Protein AF-A0A7S3I0W5-F1 (afdb_monomer_lite)

Sequence (107 aa):
MKDVYALGVDEDSLLLQKEELEYHFQFEIDHYVILAQIMLKLDLNLKKTRHEVVPEIITEDEFWRNYFYKVECLKKQLGVSNRLGAPIAREQREQQLLQRQEELQDQ

Structure (mmCIF, N/CA/C/O backbone):
data_AF-A0A7S3I0W5-F1
#
_entry.id   AF-A0A7S3I0W5-F1
#
loop_
_atom_site.group_PDB
_atom_site.id
_atom_site.type_symbol
_atom_site.label_atom_id
_atom_site.label_alt_id
_atom_site.label_comp_id
_atom_site.label_asym_id
_atom_site.label_entity_id
_atom_site.label_seq_id
_atom_site.pdbx_PDB_ins_code
_atom_site.Cartn_x
_atom_site.Cartn_y
_atom_site.Cartn_z
_atom_site.occupancy
_atom_site.B_iso_or_equiv
_atom_site.auth_seq_id
_atom_site.auth_comp_id
_atom_site.auth_asym_id
_atom_site.auth_atom_id
_atom_site.pdbx_PDB_model_num
ATOM 1 N N . MET A 1 1 ? 18.861 -12.789 1.171 1.00 41.09 1 MET A N 1
ATOM 2 C CA . MET A 1 1 ? 17.894 -13.899 0.983 1.00 41.09 1 MET A CA 1
ATOM 3 C C . MET A 1 1 ? 17.184 -14.201 2.307 1.00 41.09 1 MET A C 1
ATOM 5 O O . MET A 1 1 ? 17.027 -15.352 2.691 1.00 41.09 1 MET A O 1
ATOM 9 N N . LYS A 1 2 ? 16.773 -13.145 3.020 1.00 42.91 2 LYS A N 1
ATOM 10 C CA . LYS A 1 2 ? 15.955 -13.192 4.247 1.00 42.91 2 LYS A CA 1
ATOM 11 C C . LYS A 1 2 ? 14.672 -12.360 4.083 1.00 42.91 2 LYS A C 1
ATOM 13 O O . LYS A 1 2 ? 13.938 -12.152 5.036 1.00 42.91 2 LYS A O 1
ATOM 18 N N . ASP A 1 3 ? 14.396 -11.910 2.863 1.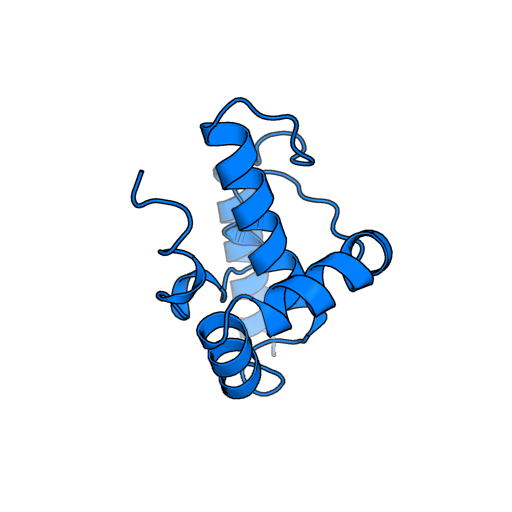00 49.31 3 ASP A N 1
ATOM 19 C CA . ASP A 1 3 ? 13.667 -10.656 2.660 1.00 49.31 3 ASP A CA 1
ATOM 20 C C . ASP A 1 3 ? 12.188 -10.877 2.296 1.00 49.31 3 ASP A C 1
ATOM 22 O O . ASP A 1 3 ? 11.366 -9.990 2.478 1.00 49.31 3 ASP A O 1
ATOM 26 N N . VAL A 1 4 ? 11.810 -12.087 1.864 1.00 49.44 4 VAL A N 1
ATOM 27 C CA . VAL A 1 4 ? 10.409 -12.425 1.532 1.00 49.44 4 VAL A CA 1
ATOM 28 C C . VAL A 1 4 ? 9.617 -12.878 2.769 1.00 49.44 4 VAL A C 1
ATOM 30 O O . VAL A 1 4 ? 8.425 -12.614 2.864 1.00 49.44 4 VAL A O 1
ATOM 33 N N . TYR A 1 5 ? 10.273 -13.505 3.754 1.00 43.25 5 TYR A N 1
ATOM 34 C CA . TYR A 1 5 ? 9.615 -14.037 4.961 1.00 43.25 5 TYR A CA 1
ATOM 35 C C . TYR A 1 5 ? 9.310 -12.977 6.034 1.00 43.25 5 TYR A C 1
ATOM 37 O O . TYR A 1 5 ? 8.569 -13.260 6.969 1.00 43.25 5 TYR A O 1
ATOM 45 N N . ALA A 1 6 ? 9.868 -11.767 5.919 1.00 46.56 6 ALA A N 1
ATOM 46 C CA . ALA A 1 6 ? 9.678 -10.700 6.906 1.00 46.56 6 ALA A CA 1
ATOM 47 C C . ALA A 1 6 ? 8.378 -9.900 6.704 1.00 46.56 6 ALA A C 1
ATOM 49 O O . ALA A 1 6 ? 7.939 -9.207 7.615 1.00 46.56 6 ALA A O 1
ATOM 50 N N . LEU A 1 7 ? 7.728 -10.010 5.540 1.00 50.44 7 LEU A N 1
ATOM 51 C CA . LEU A 1 7 ? 6.514 -9.241 5.244 1.00 50.44 7 LEU A CA 1
ATOM 52 C C . LEU A 1 7 ? 5.276 -9.722 6.018 1.00 50.44 7 LEU A C 1
ATOM 54 O O . LEU A 1 7 ? 4.336 -8.945 6.160 1.00 50.44 7 LEU A O 1
ATOM 58 N N . GLY A 1 8 ? 5.284 -10.970 6.504 1.00 45.50 8 GLY A N 1
ATOM 59 C CA . GLY A 1 8 ? 4.218 -11.560 7.323 1.00 45.50 8 GLY A CA 1
ATOM 60 C C . GLY A 1 8 ? 4.495 -11.564 8.832 1.00 45.50 8 GLY A C 1
ATOM 61 O O . GLY A 1 8 ? 3.715 -12.148 9.571 1.00 45.50 8 GLY A O 1
ATOM 62 N N . VAL A 1 9 ? 5.612 -10.986 9.296 1.00 49.25 9 VAL A N 1
ATOM 63 C CA . VAL A 1 9 ? 5.986 -10.961 10.730 1.00 49.25 9 VAL A CA 1
ATOM 64 C C . VAL A 1 9 ? 5.694 -9.608 11.380 1.00 49.25 9 VAL A C 1
ATOM 66 O O . VAL A 1 9 ? 5.513 -9.542 12.590 1.00 49.25 9 VAL A O 1
ATOM 69 N N . ASP A 1 10 ? 5.630 -8.541 10.588 1.00 59.81 10 ASP A N 1
ATOM 70 C CA . ASP A 1 10 ? 5.467 -7.181 11.088 1.00 59.81 10 ASP A CA 1
ATOM 71 C C . ASP A 1 10 ? 4.052 -6.680 10.760 1.00 59.81 10 ASP A C 1
ATOM 73 O O . ASP A 1 10 ? 3.769 -6.242 9.637 1.00 59.81 10 ASP A O 1
ATOM 77 N N . GLU A 1 11 ? 3.145 -6.857 11.726 1.00 61.28 11 GLU A N 1
ATOM 78 C CA . GLU A 1 11 ? 1.741 -6.436 11.638 1.00 61.28 11 GLU A CA 1
ATOM 79 C C . GLU A 1 11 ? 1.641 -4.939 11.348 1.00 61.28 11 GLU A C 1
ATOM 81 O O . GLU A 1 11 ? 0.912 -4.549 10.435 1.00 61.28 11 GLU A O 1
ATOM 86 N N . ASP A 1 12 ? 2.456 -4.128 12.032 1.00 62.97 12 ASP A N 1
ATOM 87 C CA . ASP A 1 12 ? 2.514 -2.670 11.874 1.00 62.97 12 ASP A CA 1
ATOM 88 C C . ASP A 1 12 ? 2.829 -2.284 10.435 1.00 62.97 12 ASP A C 1
ATOM 90 O O . ASP A 1 12 ? 2.212 -1.396 9.847 1.00 62.97 12 ASP A O 1
ATOM 94 N N . SER A 1 13 ? 3.742 -3.021 9.809 1.00 69.06 13 SER A N 1
ATOM 95 C CA . SER A 1 13 ? 4.094 -2.770 8.428 1.00 69.06 13 SER A CA 1
ATOM 96 C C . SER A 1 13 ? 2.883 -2.945 7.488 1.00 69.06 13 SER A C 1
ATOM 98 O O . SER A 1 13 ? 2.870 -2.359 6.412 1.00 69.06 13 SER A O 1
ATOM 100 N N . LEU A 1 14 ? 1.884 -3.791 7.787 1.00 79.25 14 LEU A N 1
ATOM 101 C CA . LEU A 1 14 ? 0.684 -3.966 6.938 1.00 79.25 14 LEU A CA 1
ATOM 102 C C . LEU A 1 14 ? -0.416 -2.922 7.197 1.00 79.25 14 LEU A C 1
ATOM 104 O O . LEU A 1 14 ? -1.362 -2.838 6.411 1.00 79.25 14 LEU A O 1
ATOM 108 N N . LEU A 1 15 ? -0.262 -2.078 8.216 1.00 81.50 15 LEU A N 1
ATOM 109 C CA . LEU A 1 15 ? -1.201 -1.011 8.571 1.00 81.50 15 LEU A CA 1
ATOM 110 C C . LEU A 1 15 ? -0.890 0.330 7.877 1.00 81.50 15 LEU A C 1
ATOM 112 O O . LEU A 1 15 ? -1.318 1.379 8.350 1.00 81.50 15 LEU A O 1
ATOM 116 N N . LEU A 1 16 ? -0.183 0.298 6.737 1.00 82.25 16 LEU A N 1
ATOM 117 C CA . LEU A 1 16 ? 0.189 1.496 5.974 1.00 82.25 16 LEU A CA 1
ATOM 118 C C . LEU A 1 16 ? -1.021 2.373 5.636 1.00 82.25 16 LEU A C 1
ATOM 120 O O . LEU A 1 16 ? -2.004 1.934 5.024 1.00 82.25 16 LEU A O 1
ATOM 124 N N . GLN A 1 17 ? -0.897 3.648 5.966 1.00 83.62 17 GLN A N 1
ATOM 125 C CA . GLN A 1 17 ? -1.808 4.694 5.547 1.00 83.62 17 GLN A CA 1
ATOM 126 C C . GLN A 1 17 ? -1.470 5.180 4.131 1.00 83.62 17 GLN A C 1
ATOM 128 O O . GLN A 1 17 ? -0.374 4.955 3.609 1.00 83.62 17 GLN A O 1
ATOM 133 N N . LYS A 1 18 ? -2.426 5.855 3.477 1.00 78.94 18 LYS A N 1
ATOM 134 C CA . LYS A 1 18 ? -2.259 6.337 2.092 1.00 78.94 18 LYS A CA 1
ATOM 135 C C . LYS A 1 18 ? -1.062 7.289 1.954 1.00 78.94 18 LYS A C 1
ATOM 137 O O . LYS A 1 18 ? -0.377 7.267 0.937 1.00 78.94 18 LYS A O 1
ATOM 142 N N . GLU A 1 19 ? -0.790 8.073 2.993 1.00 80.94 19 GLU A N 1
ATOM 143 C CA . GLU A 1 19 ? 0.274 9.076 3.049 1.00 80.94 19 GLU A CA 1
ATOM 144 C C . GLU A 1 19 ? 1.672 8.454 3.171 1.00 80.94 19 GLU A C 1
ATOM 146 O O . GLU A 1 19 ? 2.678 9.092 2.863 1.00 80.94 19 GLU A O 1
ATOM 151 N N . GLU A 1 20 ? 1.753 7.196 3.601 1.00 86.06 20 GLU A N 1
ATOM 152 C CA . GLU A 1 20 ? 3.015 6.478 3.788 1.00 86.06 20 GLU A CA 1
ATOM 153 C C . GLU A 1 20 ? 3.515 5.827 2.489 1.00 86.06 20 GLU A C 1
ATOM 155 O O . GLU A 1 20 ? 4.662 5.383 2.412 1.00 86.06 20 GLU A O 1
ATOM 160 N N . LEU A 1 21 ? 2.692 5.810 1.434 1.00 90.19 21 LEU A N 1
ATOM 161 C CA . LEU A 1 21 ? 3.062 5.259 0.133 1.00 90.19 21 LEU A CA 1
ATOM 162 C C . LEU A 1 21 ? 4.100 6.148 -0.562 1.00 90.19 21 LEU A C 1
ATOM 164 O O . LEU A 1 21 ? 3.863 7.315 -0.843 1.00 90.19 21 LEU A O 1
ATOM 168 N N . GLU A 1 22 ? 5.253 5.580 -0.899 1.00 91.88 22 GLU A N 1
ATOM 169 C CA . GLU A 1 22 ? 6.323 6.253 -1.648 1.00 91.88 22 GLU A CA 1
ATOM 170 C C . GLU A 1 22 ? 6.079 6.299 -3.161 1.00 91.88 22 GLU A C 1
ATOM 172 O O . GLU A 1 22 ? 6.707 7.088 -3.865 1.00 91.88 22 GLU A O 1
ATOM 177 N N . TYR A 1 23 ? 5.196 5.446 -3.678 1.00 94.50 23 TYR A N 1
ATOM 178 C CA . TYR A 1 23 ? 4.872 5.355 -5.099 1.00 94.50 23 TYR A CA 1
ATOM 179 C C . TYR A 1 23 ? 3.367 5.321 -5.284 1.00 94.50 23 TYR A C 1
ATOM 181 O O . TYR A 1 23 ? 2.648 4.703 -4.498 1.00 94.50 23 TYR A O 1
ATOM 189 N N . HIS A 1 24 ? 2.893 5.922 -6.373 1.00 93.62 24 HIS A N 1
ATOM 190 C CA . HIS A 1 24 ? 1.508 5.745 -6.777 1.00 93.62 24 HIS A CA 1
ATOM 191 C C . HIS A 1 24 ? 1.238 4.264 -7.036 1.00 93.62 24 HIS A C 1
ATOM 193 O O . HIS A 1 24 ? 1.979 3.604 -7.763 1.00 93.62 24 HIS A O 1
ATOM 199 N N . PHE A 1 25 ? 0.163 3.745 -6.457 1.00 93.81 25 PHE A N 1
ATOM 200 C CA . PHE A 1 25 ? -0.222 2.353 -6.615 1.00 93.81 25 PHE A CA 1
ATOM 201 C C . PHE A 1 25 ? -1.720 2.268 -6.870 1.00 93.81 25 PHE A C 1
ATOM 203 O O . PHE A 1 25 ? -2.529 2.418 -5.957 1.00 93.81 25 PHE A O 1
ATOM 210 N N . GLN A 1 26 ? -2.083 2.057 -8.136 1.00 92.25 26 GLN A N 1
ATOM 211 C CA . GLN A 1 26 ? -3.468 1.819 -8.523 1.00 92.25 26 GLN A CA 1
ATOM 212 C C . GLN A 1 26 ? -3.816 0.369 -8.195 1.00 92.25 26 GLN A C 1
ATOM 214 O O . GLN A 1 26 ? -3.496 -0.560 -8.941 1.00 92.25 26 GLN A O 1
ATOM 219 N N . PHE A 1 27 ? -4.412 0.186 -7.023 1.00 92.00 27 PHE A N 1
ATOM 220 C CA . PHE A 1 27 ? -4.834 -1.114 -6.543 1.00 92.00 27 PHE A CA 1
ATOM 221 C C . PHE A 1 27 ? -6.262 -1.422 -6.982 1.00 92.00 27 PHE A C 1
ATOM 223 O O . PHE A 1 27 ? -7.168 -0.620 -6.782 1.00 92.00 27 PHE A O 1
ATOM 230 N N . GLU A 1 28 ? -6.447 -2.607 -7.556 1.00 91.56 28 GLU A N 1
ATOM 231 C CA 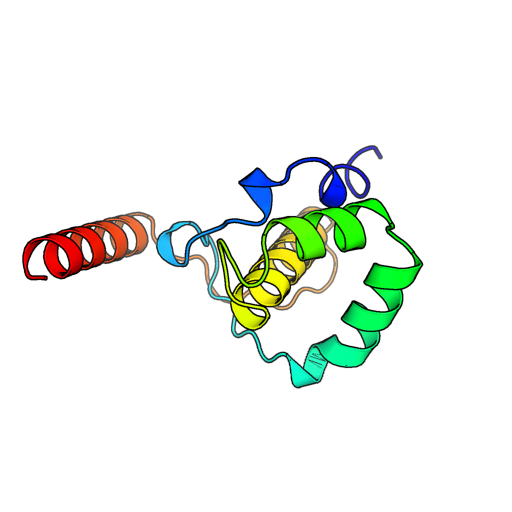. GLU A 1 28 ? -7.749 -3.141 -7.942 1.00 91.56 28 GLU A CA 1
ATOM 232 C C . GLU A 1 28 ? -7.787 -4.609 -7.521 1.00 91.56 28 GLU A C 1
ATOM 234 O O . GLU A 1 28 ? -7.061 -5.437 -8.083 1.00 91.56 28 GLU A O 1
ATOM 239 N N . ILE A 1 29 ? -8.594 -4.924 -6.504 1.00 87.38 29 ILE A N 1
ATOM 240 C CA . ILE A 1 29 ? -8.612 -6.247 -5.866 1.00 87.38 29 ILE A CA 1
ATOM 241 C C . ILE A 1 29 ? -8.871 -7.379 -6.866 1.00 87.38 29 ILE A C 1
ATOM 243 O O . ILE A 1 29 ? -8.245 -8.432 -6.754 1.00 87.38 29 ILE A O 1
ATOM 247 N N . ASP A 1 30 ? -9.701 -7.150 -7.887 1.00 91.00 30 ASP A N 1
ATOM 248 C CA . ASP A 1 30 ? -10.060 -8.134 -8.918 1.00 91.00 30 ASP A CA 1
ATOM 249 C C . ASP A 1 30 ? -8.835 -8.715 -9.635 1.00 91.00 30 ASP A C 1
ATOM 251 O O . ASP A 1 30 ? -8.792 -9.902 -9.965 1.00 91.00 30 ASP A O 1
ATOM 255 N N . HIS A 1 31 ? -7.779 -7.913 -9.796 1.00 88.75 31 HIS A N 1
ATOM 256 C CA . HIS A 1 31 ? -6.520 -8.353 -10.393 1.00 88.75 31 HIS A CA 1
ATOM 257 C C . HIS A 1 31 ? -5.672 -9.243 -9.474 1.00 88.75 31 HIS A C 1
ATOM 259 O O . HIS A 1 31 ? -4.709 -9.858 -9.940 1.00 88.75 31 HIS A O 1
ATOM 265 N N . TYR A 1 32 ? -6.003 -9.307 -8.184 1.00 88.81 32 TYR A N 1
ATOM 266 C CA . TYR A 1 32 ? -5.224 -9.986 -7.153 1.00 88.81 32 TYR A CA 1
ATOM 267 C C . TYR A 1 32 ? -6.003 -11.047 -6.370 1.00 88.81 32 TYR A C 1
ATOM 269 O O . TYR A 1 32 ? -5.364 -11.810 -5.651 1.00 88.81 32 TYR A O 1
ATOM 277 N N . VAL A 1 33 ? -7.329 -11.172 -6.524 1.00 90.75 33 VAL A N 1
ATOM 278 C CA . VAL A 1 33 ? -8.171 -12.124 -5.762 1.00 90.75 33 VAL A CA 1
ATOM 279 C C . VAL A 1 33 ? -7.584 -13.539 -5.728 1.00 90.75 33 VAL A C 1
ATOM 281 O O . VAL A 1 33 ? -7.456 -14.137 -4.659 1.00 90.75 33 VAL A O 1
ATOM 284 N N . ILE A 1 34 ? -7.181 -14.081 -6.881 1.00 92.69 34 ILE A N 1
ATOM 285 C CA . ILE A 1 34 ? -6.614 -15.437 -6.954 1.00 92.69 34 ILE A CA 1
ATOM 286 C C . ILE A 1 34 ? -5.277 -15.517 -6.210 1.00 92.69 34 ILE A C 1
ATOM 288 O O . ILE A 1 34 ? -5.023 -16.477 -5.481 1.00 92.69 34 ILE A O 1
ATOM 292 N N . LEU A 1 35 ? -4.432 -14.495 -6.352 1.00 91.69 35 LEU A N 1
ATOM 293 C CA . LEU A 1 35 ? -3.143 -14.441 -5.674 1.00 91.69 35 LEU A CA 1
ATOM 294 C C . LEU A 1 35 ? -3.320 -14.314 -4.157 1.00 91.69 35 LEU A C 1
ATOM 296 O O . LEU A 1 35 ? -2.639 -15.015 -3.417 1.00 91.69 35 LEU A O 1
ATOM 300 N N . ALA A 1 36 ? -4.272 -13.503 -3.697 1.00 92.56 36 ALA A N 1
ATOM 301 C CA . ALA A 1 36 ? -4.620 -13.354 -2.288 1.00 92.56 36 ALA A CA 1
ATOM 302 C C . ALA A 1 36 ? -5.039 -14.698 -1.674 1.00 92.56 36 ALA A C 1
ATOM 304 O O . ALA A 1 36 ? -4.501 -15.115 -0.649 1.00 92.56 36 ALA A O 1
ATOM 305 N N . GLN A 1 37 ? -5.923 -15.443 -2.347 1.00 92.62 37 GLN A N 1
ATOM 306 C CA . GLN A 1 37 ? -6.345 -16.775 -1.899 1.00 92.62 37 GLN A CA 1
ATOM 307 C C . GLN A 1 37 ? -5.185 -17.774 -1.818 1.00 92.62 37 GLN A C 1
ATOM 309 O O . GLN A 1 37 ? -5.159 -18.615 -0.917 1.00 92.62 37 GLN A O 1
ATOM 314 N N . ILE A 1 38 ? -4.238 -17.707 -2.756 1.00 92.38 38 ILE A N 1
ATOM 315 C CA . ILE A 1 38 ? -3.031 -18.539 -2.733 1.00 92.38 38 ILE A CA 1
ATOM 316 C C . ILE A 1 38 ? -2.132 -18.126 -1.563 1.00 92.38 38 ILE A C 1
ATOM 318 O O . ILE A 1 38 ? -1.714 -18.987 -0.792 1.00 92.38 38 ILE A O 1
ATOM 322 N N . MET A 1 39 ? -1.889 -16.828 -1.377 1.00 90.81 39 MET A N 1
ATOM 323 C CA . MET A 1 39 ? -1.030 -16.319 -0.304 1.00 90.81 39 MET A CA 1
ATOM 324 C C . MET A 1 39 ? -1.575 -16.659 1.084 1.00 90.81 39 MET A C 1
ATOM 326 O O . MET A 1 39 ? -0.812 -17.116 1.924 1.00 90.81 39 MET A O 1
ATOM 330 N N . LEU A 1 40 ? -2.894 -16.595 1.301 1.00 91.44 40 LEU A N 1
ATOM 331 C CA . LEU A 1 40 ? -3.517 -17.038 2.560 1.00 91.44 40 LEU A CA 1
ATOM 332 C C . LEU A 1 40 ? -3.326 -18.531 2.869 1.00 91.44 40 LEU A C 1
ATOM 334 O O . LEU A 1 40 ? -3.453 -18.939 4.024 1.00 91.44 40 LEU A O 1
ATOM 338 N N . LYS A 1 41 ? -3.103 -19.369 1.848 1.00 90.56 41 LYS A N 1
ATOM 339 C CA . LYS A 1 41 ? -2.824 -20.803 2.027 1.00 90.56 41 LYS A CA 1
ATOM 340 C C . LYS A 1 41 ? -1.342 -21.070 2.267 1.00 90.56 41 LYS A C 1
ATOM 342 O O . LYS A 1 41 ? -1.017 -22.031 2.957 1.00 90.56 41 LYS A O 1
ATOM 347 N N . LEU A 1 42 ? -0.471 -20.264 1.662 1.00 88.81 42 LEU A N 1
ATOM 348 C CA . LEU A 1 42 ? 0.980 -20.420 1.746 1.00 88.81 42 LEU A CA 1
ATOM 349 C C . LEU A 1 42 ? 1.564 -19.795 3.016 1.00 88.81 42 LEU A C 1
ATOM 351 O O . LEU A 1 42 ? 2.501 -20.349 3.583 1.00 88.81 42 LEU A O 1
ATOM 355 N N . ASP A 1 43 ? 1.006 -18.673 3.465 1.00 88.50 43 ASP A N 1
ATOM 356 C CA . ASP A 1 43 ? 1.477 -17.921 4.622 1.00 88.50 43 ASP A CA 1
ATOM 357 C C . ASP A 1 43 ? 0.397 -17.881 5.714 1.00 88.50 43 ASP A C 1
ATOM 359 O O . ASP A 1 43 ? -0.580 -17.127 5.659 1.00 88.50 43 ASP A O 1
ATOM 363 N N . LEU A 1 44 ? 0.573 -18.734 6.728 1.00 86.19 44 LEU A N 1
ATOM 364 C CA . LEU A 1 44 ? -0.330 -18.798 7.877 1.00 86.19 44 LEU A CA 1
ATOM 365 C C . LEU A 1 44 ? -0.245 -17.547 8.759 1.00 86.19 44 LEU A C 1
ATOM 367 O O . LEU A 1 44 ? -1.247 -17.210 9.390 1.00 86.19 44 LEU A O 1
ATOM 371 N N . ASN A 1 45 ? 0.897 -16.852 8.783 1.00 86.19 45 ASN A N 1
ATOM 372 C CA . ASN A 1 45 ? 1.037 -15.617 9.550 1.00 86.19 45 ASN A CA 1
ATOM 373 C C . ASN A 1 45 ? 0.236 -14.502 8.883 1.00 86.19 45 ASN A C 1
ATOM 375 O O . ASN A 1 45 ? -0.546 -13.847 9.559 1.00 86.19 45 ASN A O 1
ATOM 379 N N . LEU A 1 46 ? 0.296 -14.387 7.550 1.00 88.56 46 LEU A N 1
ATOM 380 C CA . LEU A 1 46 ? -0.547 -13.447 6.803 1.00 88.56 46 LEU A CA 1
ATOM 381 C C . LEU A 1 46 ? -2.036 -13.655 7.101 1.00 88.56 46 LEU A C 1
ATOM 383 O O . LEU A 1 46 ? -2.781 -12.700 7.317 1.00 88.56 46 LEU A O 1
ATOM 387 N N . LYS A 1 47 ? -2.478 -14.917 7.130 1.00 89.19 47 LYS A N 1
ATOM 388 C CA . LYS A 1 47 ? -3.865 -15.257 7.460 1.00 89.19 47 LYS A CA 1
ATOM 389 C C . LYS A 1 47 ? -4.226 -14.885 8.902 1.00 89.19 47 LYS A C 1
ATOM 391 O O . LYS A 1 47 ? -5.348 -14.431 9.124 1.00 89.19 47 LYS A O 1
ATOM 396 N N . LYS A 1 48 ? -3.310 -15.101 9.852 1.00 90.00 48 LYS A N 1
ATOM 397 C CA . LYS A 1 48 ? -3.481 -14.755 11.270 1.00 90.00 48 LYS A CA 1
ATOM 398 C C . LYS A 1 48 ? -3.583 -13.238 11.446 1.00 90.00 48 LYS A C 1
ATOM 400 O O . LYS A 1 48 ? -4.610 -12.776 11.926 1.00 90.00 48 LYS A O 1
ATOM 405 N N . THR A 1 49 ? -2.615 -12.487 10.925 1.00 89.19 49 THR A N 1
ATOM 406 C CA . THR A 1 49 ? -2.606 -11.021 10.968 1.00 89.19 49 THR A CA 1
ATOM 407 C C . THR A 1 49 ? -3.857 -10.439 10.320 1.00 89.19 49 THR A C 1
ATOM 409 O O . THR A 1 49 ? -4.504 -9.587 10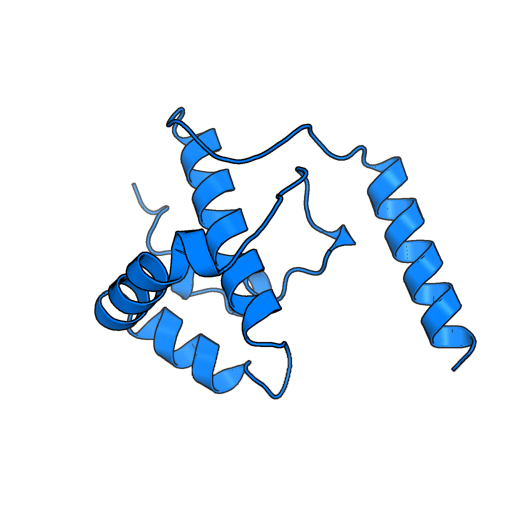.914 1.00 89.19 49 THR A O 1
ATOM 412 N N . ARG A 1 50 ? -4.287 -10.944 9.149 1.00 91.06 50 ARG A N 1
ATOM 413 C CA . ARG A 1 50 ? -5.551 -10.508 8.523 1.00 91.06 50 ARG A CA 1
ATOM 414 C C . ARG A 1 50 ? -6.740 -10.672 9.467 1.00 91.06 50 ARG A C 1
ATOM 416 O O . ARG A 1 50 ? -7.601 -9.807 9.512 1.00 91.06 50 ARG A O 1
ATOM 423 N N . HIS A 1 51 ? -6.808 -11.795 10.181 1.00 90.62 51 HIS A N 1
ATOM 424 C CA . HIS A 1 51 ? -7.903 -12.068 11.109 1.00 90.62 51 HIS A CA 1
ATOM 425 C C . HIS A 1 51 ? -7.883 -11.155 12.340 1.00 90.62 51 HIS A C 1
ATOM 427 O O . HIS A 1 51 ? -8.946 -10.864 12.872 1.00 90.62 51 HIS A O 1
ATOM 433 N N . GLU A 1 52 ? -6.701 -10.719 12.774 1.00 90.81 52 GLU A N 1
ATOM 434 C CA . GLU A 1 52 ? -6.523 -9.835 13.930 1.00 90.81 52 GLU A CA 1
ATOM 435 C C . GLU A 1 52 ? -6.812 -8.364 13.591 1.00 90.81 52 GLU A C 1
ATOM 437 O O . GLU A 1 52 ? -7.347 -7.647 14.429 1.00 90.81 52 GLU A O 1
ATOM 442 N N . VAL A 1 53 ? -6.508 -7.913 12.367 1.00 89.50 53 VAL A N 1
ATOM 443 C CA . VAL A 1 53 ? -6.638 -6.491 11.990 1.00 89.50 53 VAL A CA 1
ATOM 444 C C . VAL A 1 53 ? -7.885 -6.165 11.162 1.00 89.50 53 VAL A C 1
ATOM 446 O O . VAL A 1 53 ? -8.301 -5.009 11.134 1.00 89.50 53 VAL A O 1
ATOM 449 N N . VAL A 1 54 ? -8.498 -7.145 10.485 1.00 91.38 54 VAL A N 1
ATOM 450 C CA . VAL A 1 54 ? -9.689 -6.940 9.639 1.00 91.38 54 VAL A CA 1
ATOM 451 C C . VAL A 1 54 ? -10.925 -7.587 10.276 1.00 91.38 54 VAL A C 1
ATOM 453 O O . VAL A 1 54 ? -10.886 -8.783 10.577 1.00 91.38 54 VAL A O 1
ATOM 456 N N . PRO A 1 55 ? -12.068 -6.880 10.401 1.00 92.69 55 PRO A N 1
ATOM 457 C CA . PRO A 1 55 ? -12.336 -5.501 9.967 1.00 92.69 55 PRO A CA 1
ATOM 458 C C . PRO A 1 55 ? -12.084 -4.437 11.051 1.00 92.69 55 PRO A C 1
ATOM 460 O O . PRO A 1 55 ? -12.468 -3.288 10.862 1.00 92.69 55 PRO A O 1
ATOM 463 N N . GLU A 1 56 ? -11.530 -4.818 12.205 1.00 89.06 56 GLU A N 1
ATOM 464 C CA . GLU A 1 56 ? -11.510 -3.966 13.402 1.00 89.06 56 GLU A CA 1
ATOM 465 C C . GLU A 1 56 ? -10.590 -2.742 13.283 1.00 89.06 56 GLU A C 1
ATOM 467 O O . GLU A 1 56 ? -10.948 -1.668 13.762 1.00 89.06 56 GLU A O 1
ATOM 472 N N . ILE A 1 57 ? -9.423 -2.891 12.649 1.00 88.12 57 ILE A N 1
ATOM 473 C CA . ILE A 1 57 ? -8.404 -1.837 12.518 1.00 88.12 57 ILE A CA 1
ATOM 474 C C . ILE A 1 57 ? -8.411 -1.247 11.107 1.00 88.12 57 ILE A C 1
ATOM 476 O O . ILE A 1 57 ? -8.385 -0.028 10.946 1.00 88.12 57 ILE A O 1
ATOM 480 N N . ILE A 1 58 ? -8.437 -2.108 10.087 1.00 90.75 58 ILE A N 1
ATOM 481 C CA . ILE A 1 58 ? -8.472 -1.715 8.675 1.00 90.75 58 ILE A CA 1
ATOM 482 C C . ILE A 1 58 ? -9.468 -2.565 7.895 1.00 90.75 58 ILE A C 1
ATOM 484 O O . ILE A 1 58 ? -9.823 -3.683 8.279 1.00 90.75 58 ILE A O 1
ATOM 488 N N . THR A 1 59 ? -9.907 -2.041 6.759 1.00 91.56 59 THR A N 1
ATOM 489 C CA . THR A 1 59 ? -10.788 -2.765 5.844 1.00 91.56 59 THR A CA 1
ATOM 490 C C . THR A 1 59 ? -10.041 -3.857 5.070 1.00 91.56 59 THR A C 1
ATOM 492 O O . THR A 1 59 ? -8.817 -3.845 4.930 1.00 91.56 59 THR A O 1
ATOM 495 N N . GLU A 1 60 ? -10.796 -4.809 4.514 1.00 91.75 60 GLU A N 1
ATOM 496 C CA . GLU A 1 60 ? -10.251 -5.875 3.662 1.00 91.75 60 GLU A CA 1
ATOM 497 C C . GLU A 1 60 ? -9.503 -5.305 2.442 1.00 91.75 60 GLU A C 1
ATOM 499 O O . GLU A 1 60 ? -8.441 -5.806 2.073 1.00 91.75 60 GLU A O 1
ATOM 504 N N . ASP A 1 61 ? -10.035 -4.238 1.836 1.00 91.62 61 ASP A N 1
ATOM 505 C CA . ASP A 1 61 ? -9.416 -3.567 0.689 1.00 91.62 61 ASP A CA 1
ATOM 506 C C . ASP A 1 61 ? -8.076 -2.924 1.070 1.00 91.62 61 ASP A C 1
ATOM 508 O O . ASP A 1 61 ? -7.068 -3.151 0.402 1.00 91.62 61 ASP A O 1
ATOM 512 N N . GLU A 1 62 ? -8.032 -2.207 2.196 1.00 91.31 62 GLU A N 1
ATOM 513 C CA . GLU A 1 62 ? -6.802 -1.601 2.711 1.00 91.31 62 GLU A CA 1
ATOM 514 C C . GLU A 1 62 ? -5.736 -2.648 3.023 1.00 91.31 62 GLU A C 1
ATOM 516 O O . GLU A 1 62 ? -4.580 -2.477 2.633 1.00 91.31 62 GLU A O 1
ATOM 521 N N . PHE A 1 63 ? -6.123 -3.758 3.658 1.00 92.69 63 PHE A N 1
ATOM 522 C CA . PHE A 1 63 ? -5.207 -4.849 3.972 1.00 92.69 63 PHE A CA 1
ATOM 523 C C . PHE A 1 63 ? -4.545 -5.404 2.706 1.00 92.69 63 PHE A C 1
ATOM 525 O O . PHE A 1 63 ? -3.315 -5.495 2.624 1.00 92.69 63 PHE A O 1
ATOM 532 N N . TRP A 1 64 ? -5.342 -5.740 1.686 1.00 93.38 64 TRP A N 1
ATOM 533 C CA . TRP A 1 64 ? -4.806 -6.297 0.445 1.00 93.38 64 TRP A CA 1
ATOM 534 C C . TRP A 1 64 ? -4.030 -5.274 -0.372 1.00 93.38 64 TRP A C 1
ATOM 536 O O . TRP A 1 64 ? -2.964 -5.613 -0.895 1.00 93.38 64 TRP A O 1
ATOM 546 N N . ARG A 1 65 ? -4.496 -4.023 -0.435 1.00 94.00 65 ARG A N 1
ATOM 547 C CA . ARG A 1 65 ? -3.748 -2.925 -1.050 1.00 94.00 65 ARG A CA 1
ATOM 548 C C . ARG A 1 65 ? -2.362 -2.812 -0.427 1.00 94.00 65 ARG A C 1
ATOM 550 O O . ARG A 1 65 ? -1.373 -2.791 -1.155 1.00 94.00 65 ARG A O 1
ATOM 557 N N . ASN A 1 66 ? -2.277 -2.776 0.900 1.00 93.06 66 ASN A N 1
ATOM 558 C CA . ASN A 1 66 ? -1.021 -2.602 1.624 1.00 93.06 66 ASN A CA 1
ATOM 559 C C . ASN A 1 66 ? -0.090 -3.806 1.443 1.00 93.06 66 ASN A C 1
ATOM 561 O O . ASN A 1 66 ? 1.101 -3.637 1.168 1.00 93.06 66 ASN A O 1
ATOM 565 N N . TYR A 1 67 ? -0.629 -5.025 1.527 1.00 92.44 67 TYR A N 1
ATOM 566 C CA . TYR A 1 67 ? 0.136 -6.245 1.285 1.00 92.44 67 TYR A CA 1
ATOM 567 C C . TYR A 1 67 ? 0.735 -6.264 -0.127 1.00 92.44 67 TYR A C 1
ATOM 569 O O . TYR A 1 67 ? 1.949 -6.418 -0.293 1.00 92.44 67 TYR A O 1
ATOM 577 N N . PHE A 1 68 ? -0.090 -6.054 -1.157 1.00 93.38 68 PHE A N 1
ATOM 578 C CA . PHE A 1 68 ? 0.381 -6.092 -2.540 1.00 93.38 68 PHE A CA 1
ATOM 579 C C . PHE A 1 68 ? 1.268 -4.906 -2.898 1.00 93.38 68 PHE A C 1
ATOM 581 O O . PHE A 1 68 ? 2.221 -5.088 -3.653 1.00 93.38 68 PHE A O 1
ATOM 588 N N . TYR A 1 69 ? 1.051 -3.732 -2.305 1.00 93.56 69 TYR A N 1
ATOM 589 C CA . TYR A 1 69 ? 1.970 -2.607 -2.444 1.00 93.56 69 TYR A CA 1
ATOM 590 C C . TYR A 1 69 ? 3.391 -2.993 -2.019 1.00 93.56 69 TYR A C 1
ATOM 592 O O . TYR A 1 69 ? 4.344 -2.782 -2.771 1.00 93.56 69 TYR A O 1
ATOM 600 N N . LYS A 1 70 ? 3.550 -3.641 -0.858 1.00 90.69 70 LYS A N 1
ATOM 601 C CA . LYS A 1 70 ? 4.870 -4.113 -0.417 1.00 90.69 70 LYS A CA 1
ATOM 602 C C . LYS A 1 70 ? 5.464 -5.167 -1.335 1.00 90.69 70 LYS A C 1
ATOM 604 O O . LYS A 1 70 ? 6.665 -5.131 -1.592 1.00 90.69 70 LYS A O 1
ATOM 609 N N . VAL A 1 71 ? 4.647 -6.096 -1.830 1.00 90.56 71 VAL A N 1
ATOM 610 C CA . VAL A 1 71 ? 5.098 -7.096 -2.809 1.00 90.56 71 VAL A CA 1
ATOM 611 C C . VAL A 1 71 ? 5.650 -6.399 -4.055 1.00 90.56 71 VAL A C 1
ATOM 613 O O . VAL A 1 71 ? 6.722 -6.760 -4.537 1.00 90.56 71 VAL A O 1
ATOM 616 N N . GLU A 1 72 ? 4.974 -5.367 -4.554 1.00 92.81 72 GLU A N 1
ATOM 617 C CA . GLU A 1 72 ? 5.434 -4.590 -5.708 1.00 92.81 72 GLU A CA 1
ATOM 618 C C . GLU A 1 72 ? 6.693 -3.755 -5.398 1.00 92.81 72 GLU A C 1
ATOM 620 O O . GLU A 1 72 ? 7.614 -3.715 -6.219 1.00 92.81 72 GLU A O 1
ATOM 625 N N . CYS A 1 73 ? 6.807 -3.184 -4.195 1.00 91.38 73 CYS A N 1
ATOM 626 C CA . CYS A 1 73 ? 8.036 -2.544 -3.706 1.00 91.38 73 CYS A CA 1
ATOM 627 C C . CYS A 1 73 ? 9.215 -3.519 -3.662 1.00 91.38 73 CYS A C 1
ATOM 629 O O . CYS A 1 73 ? 10.307 -3.191 -4.132 1.00 91.38 73 CYS A O 1
ATOM 631 N N . LEU A 1 74 ? 8.998 -4.739 -3.172 1.00 90.88 74 LEU A N 1
ATOM 632 C CA . LEU A 1 74 ? 10.024 -5.774 -3.146 1.00 90.88 74 LEU A CA 1
ATOM 633 C C . LEU A 1 74 ? 10.426 -6.191 -4.566 1.00 90.88 74 LEU A C 1
ATOM 635 O O . LEU A 1 74 ? 11.614 -6.284 -4.872 1.00 90.88 74 LEU A O 1
ATOM 639 N N . LYS A 1 75 ? 9.455 -6.378 -5.469 1.00 92.56 75 LYS A N 1
ATOM 640 C CA . LYS A 1 75 ? 9.726 -6.671 -6.886 1.00 92.56 75 LYS A CA 1
ATOM 641 C C . LYS A 1 75 ? 10.586 -5.580 -7.522 1.00 92.56 75 LYS A C 1
ATOM 643 O O . LYS A 1 75 ? 11.553 -5.909 -8.206 1.00 92.56 75 LYS A O 1
ATOM 648 N N . LYS A 1 76 ? 10.298 -4.304 -7.240 1.00 92.88 76 LYS A N 1
ATOM 649 C CA . LYS A 1 76 ? 11.121 -3.172 -7.684 1.00 92.88 76 LYS A CA 1
ATOM 650 C C . LYS A 1 76 ? 12.556 -3.260 -7.156 1.00 92.88 76 LYS A C 1
ATOM 652 O O . LYS A 1 76 ? 13.488 -3.109 -7.941 1.00 92.88 76 LYS A O 1
ATOM 657 N N . GLN A 1 77 ? 12.746 -3.520 -5.861 1.00 91.56 77 GLN A N 1
ATOM 658 C CA . GLN A 1 77 ? 14.079 -3.656 -5.253 1.00 91.56 77 GLN A CA 1
ATOM 659 C C . GLN A 1 77 ? 14.888 -4.810 -5.861 1.00 91.56 77 GLN A C 1
ATOM 661 O O . GLN A 1 77 ? 16.100 -4.702 -6.021 1.00 91.56 77 GLN A O 1
ATOM 666 N N . LEU A 1 78 ? 14.212 -5.895 -6.245 1.00 93.94 78 LEU A N 1
ATOM 667 C CA . LEU A 1 78 ? 14.817 -7.058 -6.897 1.00 93.94 78 LEU A CA 1
ATOM 668 C C . LEU A 1 78 ? 15.028 -6.880 -8.412 1.00 93.94 78 LEU A C 1
ATOM 670 O O . LEU A 1 78 ? 15.510 -7.801 -9.067 1.00 93.94 78 LEU A O 1
ATOM 674 N N . GLY A 1 79 ? 14.660 -5.730 -8.988 1.00 92.94 79 GLY A N 1
ATOM 675 C CA . GLY A 1 79 ? 14.775 -5.472 -10.428 1.00 92.94 79 GLY A CA 1
ATOM 676 C C . GLY A 1 79 ? 13.782 -6.261 -11.290 1.00 92.94 79 GLY A C 1
ATOM 677 O O . GLY A 1 79 ? 13.985 -6.398 -12.495 1.00 92.94 79 GLY A O 1
ATOM 678 N N . VAL A 1 80 ? 12.710 -6.787 -10.693 1.00 94.62 80 VAL A N 1
ATOM 679 C CA . VAL A 1 80 ? 11.644 -7.522 -11.385 1.00 94.62 80 VAL A CA 1
ATOM 680 C C . VAL A 1 80 ? 10.536 -6.552 -11.810 1.00 94.62 80 VAL A C 1
ATOM 682 O O . VAL A 1 80 ? 10.273 -5.541 -11.151 1.00 94.62 80 VAL A O 1
ATOM 685 N N 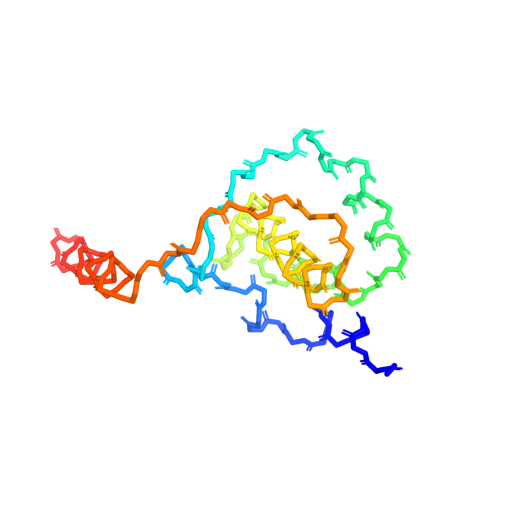. SER A 1 81 ? 9.853 -6.868 -12.914 1.00 94.06 81 SER A N 1
ATOM 686 C CA . SER A 1 81 ? 8.692 -6.112 -13.394 1.00 94.06 81 SER A CA 1
ATOM 687 C C . SER A 1 81 ? 7.646 -5.938 -12.292 1.00 94.06 81 SER A C 1
ATOM 689 O O . SER A 1 81 ? 7.142 -6.922 -11.748 1.00 94.06 81 SER A O 1
ATOM 691 N N . ASN A 1 82 ? 7.306 -4.689 -11.984 1.00 93.94 82 ASN A N 1
ATOM 692 C CA . ASN A 1 82 ? 6.374 -4.312 -10.926 1.00 93.94 82 ASN A CA 1
ATOM 693 C C . ASN A 1 82 ? 5.279 -3.370 -11.452 1.00 93.94 82 ASN A C 1
ATOM 695 O O . ASN A 1 82 ? 5.337 -2.924 -12.597 1.00 93.94 82 ASN A O 1
ATOM 699 N N . ARG A 1 83 ? 4.267 -3.115 -10.622 1.00 92.69 83 ARG A N 1
ATOM 700 C CA . ARG A 1 83 ? 3.084 -2.295 -10.942 1.00 92.69 83 ARG A CA 1
ATOM 701 C C . ARG A 1 83 ? 3.073 -0.936 -10.232 1.00 92.69 83 ARG A C 1
ATOM 703 O O . ARG A 1 83 ? 2.025 -0.301 -10.152 1.00 92.69 83 ARG A O 1
ATOM 710 N N . LEU A 1 84 ? 4.211 -0.501 -9.692 1.00 94.69 84 LEU A N 1
ATOM 711 C CA . LEU A 1 84 ? 4.318 0.814 -9.068 1.00 94.69 84 LEU A CA 1
ATOM 712 C C . LEU A 1 84 ? 4.349 1.903 -10.142 1.00 94.69 84 LEU A C 1
ATOM 714 O O . LEU A 1 84 ? 5.009 1.769 -11.173 1.00 94.69 84 LEU A O 1
ATOM 718 N N . GLY A 1 85 ? 3.632 2.988 -9.881 1.00 94.19 85 GLY A N 1
ATOM 719 C CA . GLY A 1 85 ? 3.637 4.197 -10.687 1.00 94.19 85 GLY A CA 1
ATOM 720 C C . GLY A 1 85 ? 4.804 5.125 -10.345 1.00 94.19 85 GLY A C 1
ATOM 721 O O . GLY A 1 85 ? 5.848 4.715 -9.831 1.00 94.19 85 GLY A O 1
ATOM 722 N N . ALA A 1 86 ? 4.617 6.411 -10.642 1.00 94.44 86 ALA A N 1
ATOM 723 C CA . ALA A 1 86 ? 5.601 7.443 -10.338 1.00 94.44 86 ALA A CA 1
ATOM 724 C C . ALA A 1 86 ? 5.847 7.572 -8.817 1.00 94.44 86 ALA A C 1
ATOM 726 O O . ALA A 1 86 ? 4.931 7.318 -8.026 1.00 94.44 86 ALA A O 1
ATOM 727 N N . PRO A 1 87 ? 7.067 7.963 -8.399 1.00 94.38 87 PRO A N 1
ATOM 728 C CA . PRO A 1 87 ? 7.341 8.291 -7.004 1.00 94.38 87 PRO A CA 1
ATOM 729 C C . PRO A 1 87 ? 6.467 9.461 -6.545 1.00 94.38 87 PRO A C 1
ATOM 731 O O . PRO A 1 87 ? 6.296 10.436 -7.278 1.00 94.38 87 PRO A O 1
ATOM 734 N N . ILE A 1 88 ? 5.948 9.363 -5.326 1.00 93.12 88 ILE A N 1
ATOM 735 C CA . ILE A 1 88 ? 5.182 10.422 -4.673 1.00 93.12 88 ILE A CA 1
ATOM 736 C C . ILE A 1 88 ? 6.178 11.338 -3.966 1.00 93.12 88 ILE A C 1
ATOM 738 O O . ILE A 1 88 ? 7.003 10.892 -3.159 1.00 93.12 88 ILE A O 1
ATOM 742 N N . ALA A 1 89 ? 6.118 12.631 -4.280 1.00 93.25 89 ALA A N 1
ATOM 743 C CA . ALA A 1 89 ? 7.013 13.610 -3.680 1.00 93.25 89 ALA A CA 1
ATOM 744 C C . ALA A 1 89 ? 6.783 13.691 -2.163 1.00 93.25 89 ALA A C 1
ATOM 746 O O . ALA A 1 89 ? 5.666 13.512 -1.670 1.00 93.25 89 ALA A O 1
ATOM 747 N N . ARG A 1 90 ? 7.844 13.962 -1.400 1.00 89.25 90 ARG A N 1
ATOM 748 C CA . ARG A 1 90 ? 7.744 14.055 0.061 1.00 89.25 90 ARG A CA 1
ATOM 749 C C . ARG A 1 90 ? 6.777 15.163 0.478 1.00 89.25 90 ARG A C 1
ATOM 751 O O . ARG A 1 90 ? 5.957 14.933 1.359 1.00 89.25 90 ARG A O 1
ATOM 758 N N . GLU A 1 91 ? 6.812 16.299 -0.213 1.00 91.75 91 GLU A N 1
ATOM 759 C CA . GLU A 1 91 ? 5.921 17.428 0.053 1.00 91.75 91 GLU A CA 1
ATOM 760 C C . GLU A 1 91 ? 4.450 17.044 -0.150 1.00 91.75 91 GLU A C 1
ATOM 762 O O . GLU A 1 91 ? 3.588 17.460 0.617 1.00 91.75 91 GLU A O 1
ATOM 767 N N . GLN A 1 92 ? 4.152 16.208 -1.152 1.00 89.00 92 GLN A N 1
ATOM 768 C CA . GLN A 1 92 ? 2.787 15.737 -1.408 1.00 89.00 92 GLN A CA 1
ATOM 769 C C . GLN A 1 92 ? 2.275 14.842 -0.274 1.00 89.00 92 GLN A C 1
ATOM 771 O O . GLN A 1 92 ? 1.121 14.967 0.126 1.00 89.00 92 GLN A O 1
ATOM 776 N N . ARG A 1 93 ? 3.125 13.962 0.266 1.00 89.12 93 ARG A N 1
ATOM 777 C CA . ARG A 1 93 ? 2.767 13.089 1.399 1.00 89.12 93 ARG A CA 1
ATOM 778 C C . ARG A 1 93 ? 2.541 13.889 2.676 1.00 89.12 93 ARG A C 1
ATOM 780 O O . ARG A 1 93 ? 1.563 13.659 3.378 1.00 89.12 93 ARG A O 1
ATOM 787 N N . GLU A 1 94 ? 3.401 14.873 2.933 1.00 89.88 94 GLU A N 1
ATOM 788 C CA . GLU A 1 94 ? 3.254 15.796 4.062 1.00 89.88 94 GLU A CA 1
ATOM 789 C C . GLU A 1 94 ? 1.956 16.615 3.952 1.00 89.88 94 GLU A C 1
ATOM 791 O O . GLU A 1 94 ? 1.233 16.745 4.936 1.00 89.88 94 GLU A O 1
ATOM 796 N N . GLN A 1 95 ? 1.601 17.092 2.753 1.00 89.44 95 GLN A N 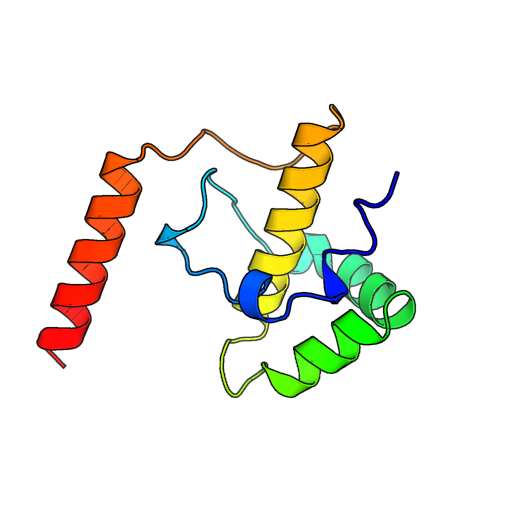1
ATOM 797 C CA . GLN A 1 95 ? 0.330 17.789 2.517 1.00 89.44 95 GLN A CA 1
ATOM 798 C C . GLN A 1 95 ? -0.890 16.898 2.771 1.00 89.44 95 GLN A C 1
ATOM 800 O O . GLN A 1 95 ? -1.832 17.341 3.422 1.00 89.44 95 GLN A O 1
ATOM 805 N N . GLN A 1 96 ? -0.879 15.649 2.296 1.00 87.50 96 GLN A N 1
ATOM 806 C CA . GLN A 1 96 ? -1.982 14.711 2.540 1.00 87.50 96 GLN A CA 1
ATOM 807 C C . GLN A 1 96 ? -2.143 14.399 4.033 1.00 87.50 96 GLN A C 1
ATOM 809 O O . GLN A 1 96 ? -3.266 14.307 4.525 1.00 87.50 96 GLN A O 1
ATOM 814 N N . LEU A 1 97 ? -1.027 14.285 4.761 1.00 87.75 97 LEU A N 1
ATOM 815 C CA . LEU A 1 97 ? -1.038 14.053 6.202 1.00 87.75 97 LEU A CA 1
ATOM 816 C C . LEU A 1 97 ? -1.637 15.242 6.960 1.00 87.75 97 LEU A C 1
ATOM 818 O O . LEU A 1 97 ? -2.431 15.037 7.876 1.00 87.75 97 LEU A O 1
ATOM 822 N N . LEU A 1 98 ? -1.279 16.470 6.576 1.00 90.12 98 LEU A N 1
ATOM 823 C CA . LEU A 1 98 ? -1.849 17.684 7.165 1.00 90.12 98 LEU A CA 1
ATOM 824 C C . LEU A 1 98 ? -3.353 17.779 6.896 1.00 90.12 98 LEU A C 1
ATOM 826 O O . LEU A 1 98 ? -4.116 17.962 7.838 1.00 90.12 98 LEU A O 1
ATOM 830 N N . GLN A 1 99 ? -3.781 17.555 5.650 1.00 88.12 99 GLN A N 1
ATOM 831 C CA . GLN A 1 99 ? -5.202 17.560 5.280 1.00 88.12 99 GLN A CA 1
ATOM 832 C C . GLN A 1 99 ? -6.011 16.566 6.115 1.00 88.12 99 GLN A C 1
ATOM 834 O O . GLN A 1 99 ? -7.061 16.906 6.647 1.00 88.12 99 GLN A O 1
ATOM 839 N N . ARG A 1 100 ? -5.498 15.347 6.301 1.00 86.19 100 ARG A N 1
ATOM 840 C CA . ARG A 1 100 ? -6.157 14.340 7.137 1.00 86.19 100 ARG A CA 1
ATOM 841 C C . ARG A 1 100 ? -6.248 14.757 8.607 1.00 86.19 100 ARG A C 1
ATOM 843 O O . ARG A 1 100 ? -7.233 14.442 9.267 1.00 86.19 100 ARG A O 1
ATOM 850 N N . GLN A 1 101 ? -5.220 15.416 9.143 1.00 86.88 101 GLN A N 1
ATOM 851 C CA . GLN A 1 101 ? -5.250 15.911 10.523 1.00 86.88 101 GLN A CA 1
ATOM 852 C C . GLN A 1 101 ? -6.288 17.020 10.702 1.00 86.88 101 GLN A C 1
ATOM 854 O O . GLN A 1 101 ? -6.971 17.028 11.720 1.00 86.88 101 GLN A O 1
ATOM 859 N N . GLU A 1 102 ? -6.432 17.908 9.719 1.00 89.31 102 GLU A N 1
ATOM 860 C CA . GLU A 1 102 ? -7.473 18.942 9.705 1.00 89.31 102 GLU A CA 1
ATOM 861 C C . GLU A 1 102 ? -8.875 18.309 9.639 1.00 89.31 102 GLU A C 1
ATOM 863 O O . GLU A 1 102 ? -9.725 18.611 10.472 1.00 89.31 102 GLU A O 1
ATOM 868 N N . GLU A 1 103 ? -9.092 17.333 8.749 1.00 87.12 103 GLU A N 1
ATOM 869 C CA . GLU A 1 103 ? -10.368 16.603 8.630 1.00 87.12 103 GLU A CA 1
ATOM 870 C C . GLU A 1 103 ? -10.796 15.900 9.930 1.00 87.12 103 GLU A C 1
ATOM 872 O O . GLU A 1 103 ? -11.990 15.781 10.203 1.00 87.12 103 GLU A O 1
ATOM 877 N N . LEU A 1 104 ? -9.836 15.425 10.730 1.00 84.12 104 LEU A N 1
ATOM 878 C CA . LEU A 1 104 ? -10.089 14.787 12.027 1.00 84.12 104 LEU A CA 1
ATOM 879 C C . LEU A 1 104 ? -10.325 15.791 13.162 1.00 84.12 104 LEU A C 1
ATOM 881 O O . LEU A 1 104 ? -10.867 15.408 14.193 1.00 84.12 104 LEU A O 1
ATOM 885 N N . GLN A 1 105 ? -9.885 17.043 13.011 1.00 78.69 105 GLN A N 1
ATOM 886 C CA . GLN A 1 105 ? -10.136 18.110 13.987 1.00 78.69 105 GLN A CA 1
ATOM 887 C C . GLN A 1 105 ? -11.532 18.724 13.829 1.00 78.69 105 GLN A C 1
ATOM 889 O O . GLN A 1 105 ? -12.075 19.244 14.802 1.00 78.69 105 GLN A O 1
ATOM 894 N N . ASP A 1 106 ? -12.105 18.636 12.628 1.00 74.56 106 ASP A N 1
ATOM 895 C CA . ASP A 1 106 ? -13.426 19.175 12.289 1.00 74.56 106 ASP A CA 1
ATOM 896 C C . ASP A 1 106 ? -14.592 18.177 12.505 1.00 74.56 106 ASP A C 1
ATOM 898 O O . ASP A 1 106 ? -15.745 18.508 12.205 1.00 74.56 106 ASP A O 1
ATOM 902 N N . GLN A 1 107 ? -14.321 16.970 13.028 1.00 55.03 107 GLN A N 1
ATOM 903 C CA . GLN A 1 107 ? -15.308 15.920 13.355 1.00 55.03 107 GLN A CA 1
ATOM 904 C C . GLN A 1 107 ? -15.484 15.732 14.865 1.00 55.03 107 GLN A C 1
ATOM 906 O O . GLN A 1 107 ? -16.645 15.505 15.282 1.00 55.03 107 GLN A O 1
#

pLDDT: mean 85.02, std 13.7, range [41.09, 94.69]

Radius of gyration: 14.84 Å; chains: 1; bounding box: 33×40×27 Å

Organism: NCBI:txid182087

Foldseek 3Di:
DCPPVVLLVDLVQLLDDPLNQFFDADDDCVVCVVVVVVCVVVDVSLVVSCVVCPPPPHHPSSSVSSSLSVVQVVCVVVVHDHRTHGTDDNVNSVVVVVVVVVVVVVD

Secondary structure (DSSP, 8-state):
--SSTTTTT-HHHHT--GGG-SB-----GGGTHHHHHHHHHH-HHHHHHHHHHTTTTS-HHHHHHHHHHHHHHHHHHTT------SBPPHHHHHHHHHHHHHHHH--

InterPro domains:
  IPR005607 BSD 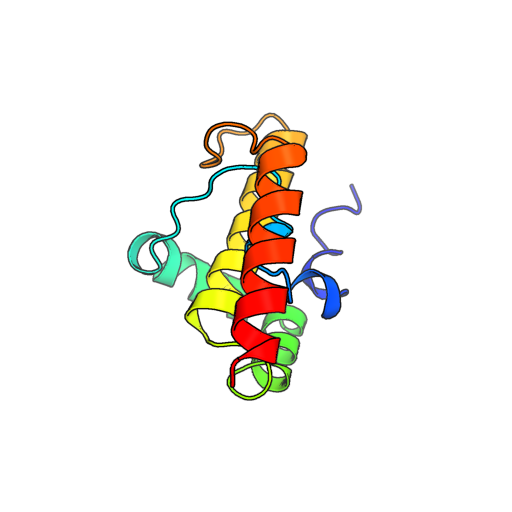domain [PF03909] (25-76)
  IPR005607 BSD domain [PS50858] (21-75)
  IPR005607 BSD domain [SM00751] (21-75)
  IPR035925 BSD domain superfamily [G3DSA:1.10.3970.10] (1-83)
  IPR035925 BSD domain superfamily [SSF140383] (4-76)
  IPR051494 BSD domain-containing protein [PTHR16019] (22-91)